Protein AF-A0A965UZ34-F1 (afdb_monomer_lite)

Foldseek 3Di:
DFDDDPNHTQWDWDDPPPDIDTGGDDDCVVDDDDDDDPCLVVLVVQFDKDWDADPVPRDIDIDGDQVSNCVRPVPQKDDDPQDADPVRHGDDIDGNPPDPVNVSSVVSVVVVVVVVVVVVVVPDD

Structure (mmCIF, N/CA/C/O backbone):
data_AF-A0A965UZ34-F1
#
_entry.id   AF-A0A965UZ34-F1
#
loop_
_atom_site.group_PDB
_atom_site.id
_atom_site.type_symbol
_atom_site.label_atom_id
_atom_site.label_alt_id
_atom_site.label_comp_id
_atom_site.label_asym_id
_atom_site.label_entity_id
_atom_site.label_seq_id
_atom_site.pdbx_PDB_ins_code
_atom_site.Cartn_x
_atom_site.Cartn_y
_atom_site.Cartn_z
_atom_site.occupancy
_atom_site.B_iso_or_equiv
_atom_site.auth_seq_id
_atom_site.auth_comp_id
_atom_site.auth_asym_id
_atom_site.auth_atom_id
_atom_site.pdbx_PDB_model_num
ATOM 1 N N . MET A 1 1 ? -1.465 16.050 -17.324 1.00 90.56 1 MET A N 1
ATOM 2 C CA . MET A 1 1 ? -1.324 14.839 -18.162 1.00 90.56 1 MET A CA 1
ATOM 3 C C . MET A 1 1 ? -2.463 13.888 -17.834 1.00 90.56 1 MET A C 1
ATOM 5 O O . MET A 1 1 ? -2.688 13.641 -16.655 1.00 90.56 1 MET A O 1
ATOM 9 N N . TYR A 1 2 ? -3.191 13.396 -18.838 1.00 92.44 2 TYR A N 1
ATOM 10 C CA . TYR A 1 2 ? -4.259 12.410 -18.645 1.00 92.44 2 TYR A CA 1
ATOM 11 C C . TYR A 1 2 ? -3.748 11.009 -18.958 1.00 92.44 2 TYR A C 1
ATOM 13 O O . TYR A 1 2 ? -3.076 10.818 -19.970 1.00 92.44 2 TYR A O 1
ATOM 21 N N . PHE A 1 3 ? -4.107 10.044 -18.117 1.00 93.75 3 PHE A N 1
ATOM 22 C CA . PHE A 1 3 ? -3.912 8.630 -18.408 1.00 93.75 3 PHE A CA 1
ATOM 23 C C . PHE A 1 3 ? -5.185 8.079 -19.021 1.00 93.75 3 PHE A C 1
ATOM 25 O O . PHE A 1 3 ? -6.261 8.190 -18.427 1.00 93.75 3 PHE A O 1
ATOM 32 N N . GLN A 1 4 ? -5.062 7.515 -20.217 1.00 92.75 4 GLN A N 1
ATOM 33 C CA . GLN A 1 4 ? -6.182 6.989 -20.979 1.00 92.75 4 GLN A CA 1
ATOM 34 C C . GLN A 1 4 ? -5.871 5.573 -21.445 1.00 92.75 4 GLN A C 1
ATOM 36 O O . GLN A 1 4 ? -4.755 5.286 -21.868 1.00 92.75 4 GLN A O 1
ATOM 41 N N . GLU A 1 5 ? -6.882 4.718 -21.408 1.00 91.31 5 GLU A N 1
ATOM 42 C CA . GLU A 1 5 ? -6.865 3.391 -22.011 1.00 91.31 5 GLU A CA 1
ATOM 43 C C . GLU A 1 5 ? -8.024 3.331 -23.003 1.00 91.31 5 GLU A C 1
ATOM 45 O O . GLU A 1 5 ? -9.168 3.582 -22.623 1.00 91.31 5 GLU A O 1
ATOM 50 N N . ASN A 1 6 ? -7.739 3.057 -24.280 1.00 87.62 6 ASN A N 1
ATOM 51 C CA . ASN A 1 6 ? -8.747 3.005 -25.348 1.00 87.62 6 ASN A CA 1
ATOM 52 C C . ASN A 1 6 ? -9.716 4.205 -25.321 1.00 87.62 6 ASN A C 1
ATOM 54 O O . ASN A 1 6 ? -10.928 4.027 -25.381 1.00 87.62 6 ASN A O 1
ATOM 58 N N . THR A 1 7 ? -9.185 5.429 -25.190 1.00 87.94 7 THR A N 1
ATOM 59 C CA . THR A 1 7 ? -9.928 6.712 -25.078 1.00 87.94 7 THR A CA 1
ATOM 60 C C . THR A 1 7 ? -10.712 6.945 -23.778 1.00 87.94 7 THR A C 1
ATOM 62 O O . THR A 1 7 ? -11.289 8.012 -23.591 1.00 87.94 7 THR A O 1
ATOM 65 N N . THR A 1 8 ? -10.693 6.000 -22.835 1.00 90.56 8 THR A N 1
ATOM 66 C CA . THR A 1 8 ? -11.308 6.170 -21.512 1.00 90.56 8 THR A CA 1
ATOM 67 C C . THR A 1 8 ? -10.282 6.692 -20.512 1.00 90.56 8 THR A C 1
ATOM 69 O O . THR A 1 8 ? -9.236 6.075 -20.307 1.00 90.56 8 THR A O 1
ATOM 72 N N . GLN A 1 9 ? -10.580 7.806 -19.840 1.00 93.25 9 GLN A N 1
ATOM 73 C CA . GLN A 1 9 ? -9.713 8.359 -18.799 1.00 93.25 9 GLN A CA 1
ATOM 74 C C . GLN A 1 9 ? -9.679 7.459 -17.548 1.00 93.25 9 GLN A C 1
ATOM 76 O O . GLN A 1 9 ? -10.708 7.161 -16.941 1.00 93.25 9 GLN A O 1
ATOM 81 N N . ARG A 1 10 ? -8.473 7.062 -17.129 1.00 93.12 10 ARG A N 1
ATOM 82 C CA . ARG A 1 10 ? -8.200 6.256 -15.922 1.00 93.12 10 ARG A CA 1
ATOM 83 C C . ARG A 1 10 ? -7.662 7.085 -14.753 1.00 93.12 10 ARG A C 1
ATOM 85 O O . ARG A 1 10 ? -7.761 6.669 -13.601 1.00 93.12 10 ARG A O 1
ATOM 92 N N . GLY A 1 11 ? -7.125 8.266 -15.046 1.00 95.06 11 GLY A N 1
ATOM 93 C CA . GLY A 1 11 ? -6.571 9.167 -14.046 1.00 95.06 11 GLY A CA 1
ATOM 94 C C . GLY A 1 11 ? -5.899 10.389 -14.660 1.00 95.06 11 GLY A C 1
ATOM 95 O O . GLY A 1 11 ? -5.937 10.605 -15.876 1.00 95.06 11 GLY A O 1
ATOM 96 N N . SER A 1 12 ? -5.267 11.199 -13.817 1.00 96.25 12 SER A N 1
ATOM 97 C CA . SER A 1 12 ? -4.507 12.371 -14.252 1.00 96.25 12 SER A CA 1
ATOM 98 C C . SER A 1 12 ? -3.394 12.746 -13.285 1.00 96.25 12 SER A C 1
ATOM 100 O O . SER A 1 12 ? -3.587 12.731 -12.070 1.00 96.25 12 SER A O 1
ATOM 102 N N . ILE A 1 13 ? -2.271 13.203 -13.838 1.00 96.50 13 ILE A N 1
ATOM 103 C CA . ILE A 1 13 ? -1.250 13.944 -13.095 1.00 96.50 13 ILE A CA 1
ATOM 104 C C . ILE A 1 13 ? -1.432 15.427 -13.381 1.00 96.50 13 ILE A C 1
ATOM 106 O O . ILE A 1 13 ? -1.377 15.858 -14.541 1.00 96.50 13 ILE A O 1
ATOM 110 N N . THR A 1 14 ? -1.646 16.201 -12.325 1.00 96.12 14 THR A N 1
ATOM 111 C CA . THR A 1 14 ? -1.725 17.662 -12.378 1.00 96.12 14 THR A CA 1
ATOM 112 C C . THR A 1 14 ? -0.602 18.265 -11.542 1.00 96.12 14 THR A C 1
ATOM 114 O O . THR A 1 14 ? -0.186 17.695 -10.537 1.00 96.12 14 THR A O 1
ATOM 117 N N . SER A 1 15 ? -0.085 19.413 -11.975 1.00 96.62 15 SER A N 1
ATOM 118 C CA . SER A 1 15 ? 0.896 20.196 -11.226 1.00 96.62 15 SER A CA 1
ATOM 119 C C . SER A 1 15 ? 0.484 21.659 -11.254 1.00 96.62 15 SER A C 1
ATOM 121 O O . SER A 1 15 ? -0.013 22.139 -12.273 1.00 96.62 15 SER A O 1
ATOM 123 N N . ASN A 1 16 ? 0.679 22.357 -10.139 1.00 94.31 16 ASN A N 1
ATOM 124 C CA . ASN A 1 16 ? 0.428 23.795 -10.014 1.00 94.31 16 ASN A CA 1
ATOM 125 C C . ASN A 1 16 ? 1.733 24.606 -9.875 1.00 94.31 16 ASN A C 1
ATOM 127 O O . ASN A 1 16 ? 1.709 25.738 -9.402 1.00 94.31 16 ASN A O 1
ATOM 131 N N . GLY A 1 17 ? 2.874 24.012 -10.242 1.00 94.12 17 GLY A N 1
ATOM 132 C CA . GLY A 1 17 ? 4.204 24.612 -10.116 1.00 94.12 17 GLY A CA 1
ATOM 133 C C . GLY A 1 17 ? 4.900 24.353 -8.776 1.00 94.12 17 GLY A C 1
ATOM 134 O O . GLY A 1 17 ? 6.125 24.332 -8.746 1.00 94.12 17 GLY A O 1
ATOM 135 N N . THR A 1 18 ? 4.161 24.094 -7.690 1.00 96.12 18 THR A N 1
ATOM 136 C CA . THR A 1 18 ? 4.737 23.797 -6.358 1.00 96.12 18 THR A CA 1
ATOM 137 C C . THR A 1 18 ? 4.368 22.417 -5.823 1.00 96.12 18 THR A C 1
ATOM 139 O O . THR A 1 18 ? 5.103 21.848 -5.020 1.00 96.12 18 THR A O 1
ATOM 142 N N . ALA A 1 19 ? 3.255 21.854 -6.282 1.00 96.88 19 ALA A N 1
ATOM 143 C CA . ALA A 1 19 ? 2.750 20.551 -5.890 1.00 96.88 19 ALA A CA 1
ATOM 144 C C . ALA A 1 19 ? 2.399 19.708 -7.120 1.00 96.88 19 ALA A C 1
ATOM 146 O O . ALA A 1 19 ? 2.136 20.225 -8.212 1.00 96.88 19 ALA A O 1
ATOM 147 N N . THR A 1 20 ? 2.380 18.391 -6.918 1.00 96.56 20 THR A N 1
ATOM 148 C CA . THR A 1 20 ? 1.929 17.402 -7.903 1.00 96.56 20 THR A CA 1
ATOM 149 C C . THR A 1 20 ? 0.829 16.554 -7.280 1.00 96.56 20 THR A C 1
ATOM 151 O O . THR A 1 20 ? 0.988 16.077 -6.159 1.00 96.56 20 THR A O 1
ATOM 154 N N . ALA A 1 21 ? -0.270 16.356 -8.005 1.00 94.69 21 ALA A N 1
ATOM 155 C CA . ALA A 1 21 ? -1.354 15.467 -7.607 1.00 94.69 21 ALA A CA 1
ATOM 156 C C . ALA A 1 21 ? -1.472 14.294 -8.585 1.00 94.69 21 ALA A C 1
ATOM 158 O O . ALA A 1 21 ? -1.516 14.487 -9.804 1.00 94.69 21 ALA A O 1
ATOM 159 N N . TYR A 1 22 ? -1.567 13.088 -8.028 1.00 93.38 22 TYR A N 1
ATOM 160 C CA . TYR A 1 22 ? -1.796 11.835 -8.743 1.00 93.38 22 TYR A CA 1
ATOM 161 C C . TYR A 1 22 ? -3.246 11.419 -8.498 1.00 93.38 22 TYR A C 1
ATOM 163 O O . TYR A 1 22 ? -3.608 11.037 -7.389 1.00 93.38 22 TYR A O 1
ATOM 171 N N . ASN A 1 23 ? -4.095 11.566 -9.511 1.00 93.50 23 ASN A N 1
ATOM 172 C CA . ASN A 1 23 ? -5.533 11.351 -9.382 1.00 93.50 23 ASN A CA 1
ATOM 173 C C . ASN A 1 23 ? -5.923 10.046 -10.075 1.00 93.50 23 ASN A C 1
ATOM 175 O O . ASN A 1 23 ? -5.682 9.900 -11.275 1.00 93.50 23 ASN A O 1
ATOM 179 N N . THR A 1 24 ? -6.579 9.152 -9.340 1.00 93.00 24 THR A N 1
ATOM 180 C CA . THR A 1 24 ? -7.090 7.867 -9.839 1.00 93.00 24 THR A CA 1
ATOM 181 C C . THR A 1 24 ? -8.617 7.900 -9.866 1.00 93.00 24 THR A C 1
ATOM 183 O O . THR A 1 24 ? -9.246 8.348 -8.906 1.00 93.00 24 THR A O 1
ATOM 186 N N . SER A 1 25 ? -9.237 7.442 -10.957 1.00 94.00 25 SER A N 1
ATOM 187 C CA . SER A 1 25 ? -10.701 7.413 -11.076 1.00 94.00 25 SER A CA 1
ATOM 188 C C . SER A 1 25 ? -11.342 6.502 -10.012 1.00 94.00 25 SER A C 1
ATOM 190 O O . SER A 1 25 ? -10.924 5.361 -9.842 1.00 94.00 25 SER A O 1
ATOM 192 N N . SER A 1 26 ? -12.377 6.981 -9.304 1.00 94.38 26 SER A N 1
ATOM 193 C CA . SER A 1 26 ? -13.056 6.222 -8.226 1.00 94.38 26 SER A CA 1
ATOM 194 C C . SER A 1 26 ? -14.565 6.518 -8.099 1.00 94.38 26 SER A C 1
ATOM 196 O O . SER A 1 26 ? -15.193 6.174 -7.097 1.00 94.38 26 SER A O 1
ATOM 198 N N . ASP A 1 27 ? -15.163 7.153 -9.110 1.00 95.94 27 ASP A N 1
ATOM 199 C CA . ASP A 1 27 ? -16.595 7.486 -9.141 1.00 95.94 27 ASP A CA 1
ATOM 200 C C . ASP A 1 27 ? -17.473 6.219 -9.094 1.00 95.94 27 ASP A C 1
ATOM 202 O O . ASP A 1 27 ? -17.117 5.195 -9.681 1.00 95.94 27 ASP A O 1
ATOM 206 N N . TYR A 1 28 ? -18.622 6.271 -8.409 1.00 96.62 28 TYR A N 1
ATOM 207 C CA . TYR A 1 28 ? -19.514 5.112 -8.270 1.00 96.62 28 TYR A CA 1
ATOM 208 C C . TYR A 1 28 ? -20.044 4.611 -9.619 1.00 96.62 28 TYR A C 1
ATOM 210 O O . TYR A 1 28 ? -20.281 3.421 -9.767 1.00 96.62 28 TYR A O 1
ATOM 218 N N . ARG A 1 29 ? -20.164 5.486 -10.627 1.00 95.62 29 ARG A N 1
ATOM 219 C CA . ARG A 1 29 ? -20.607 5.118 -11.985 1.00 95.62 29 ARG A CA 1
ATOM 220 C C . ARG A 1 29 ? -19.605 4.233 -12.724 1.00 95.62 29 ARG A C 1
ATOM 222 O O . ARG A 1 29 ? -19.941 3.666 -13.755 1.00 95.62 29 ARG A O 1
ATOM 229 N N . LEU A 1 30 ? -18.376 4.135 -12.217 1.00 94.62 30 LEU A N 1
ATOM 230 C CA . LEU A 1 30 ? -17.329 3.260 -12.741 1.00 94.62 30 LEU A CA 1
ATOM 231 C C . LEU A 1 30 ? -17.264 1.914 -12.002 1.00 94.62 30 LEU A C 1
ATOM 233 O O . LEU A 1 30 ? -16.379 1.113 -12.296 1.00 94.62 30 LEU A O 1
ATOM 237 N N . LYS A 1 31 ? -18.142 1.679 -11.018 1.00 95.12 31 LYS A N 1
ATOM 238 C CA . LYS A 1 31 ? -18.126 0.498 -10.151 1.00 95.12 31 LYS A CA 1
ATOM 239 C C . LYS A 1 31 ? -19.446 -0.245 -10.282 1.00 95.12 31 LYS A C 1
ATOM 241 O O . LYS A 1 31 ? -20.508 0.355 -10.149 1.00 95.12 31 LYS A O 1
ATOM 246 N N . ASP A 1 32 ? -19.364 -1.551 -10.490 1.00 97.00 32 ASP A N 1
ATOM 247 C CA . ASP A 1 32 ? -20.522 -2.432 -10.404 1.00 97.00 32 ASP A CA 1
ATOM 248 C C . ASP A 1 32 ? -20.545 -3.124 -9.033 1.00 97.00 32 ASP A C 1
ATOM 250 O O . ASP A 1 32 ? -19.494 -3.491 -8.507 1.00 97.00 32 ASP A O 1
ATOM 254 N N . ASN A 1 33 ? -21.740 -3.256 -8.451 1.00 96.06 33 ASN A N 1
ATOM 255 C CA . ASN A 1 33 ? -22.008 -3.966 -7.196 1.00 96.06 33 ASN A CA 1
ATOM 256 C C . ASN A 1 33 ? -21.020 -3.682 -6.026 1.00 96.06 33 ASN A C 1
ATOM 258 O O . ASN A 1 33 ? -20.363 -4.606 -5.537 1.00 96.06 33 ASN A O 1
ATOM 262 N N . PRO A 1 34 ? -20.880 -2.430 -5.540 1.00 96.06 34 PRO A N 1
ATOM 263 C CA . PRO A 1 34 ? -20.013 -2.140 -4.398 1.00 96.06 34 PRO A CA 1
ATOM 264 C C . PRO A 1 34 ? -20.550 -2.789 -3.112 1.00 96.06 34 PRO A C 1
ATOM 266 O O . PRO A 1 34 ? -21.704 -2.587 -2.741 1.00 96.06 34 PRO A O 1
ATOM 269 N N . GLN A 1 35 ? -19.691 -3.531 -2.410 1.00 96.94 35 GLN A N 1
ATOM 270 C CA . GLN A 1 35 ? -20.007 -4.214 -1.151 1.00 96.94 35 GLN A CA 1
ATOM 271 C C . GLN A 1 35 ? -19.090 -3.729 -0.017 1.00 96.94 35 GLN A C 1
ATOM 273 O O . GLN A 1 35 ? -17.999 -3.218 -0.294 1.00 96.94 35 GLN A O 1
ATOM 278 N N . PRO A 1 36 ? -19.496 -3.881 1.259 1.00 95.81 36 PRO A N 1
ATOM 279 C CA . PRO A 1 36 ? -18.607 -3.636 2.389 1.00 95.81 36 PRO A CA 1
ATOM 280 C C . PRO A 1 36 ? -17.323 -4.470 2.290 1.00 95.81 36 PRO A C 1
ATOM 282 O O . PRO A 1 36 ? -17.365 -5.647 1.935 1.00 95.81 36 PRO A O 1
ATOM 285 N N . LEU A 1 37 ? -16.182 -3.866 2.627 1.00 96.69 37 LEU A N 1
ATOM 286 C CA . LEU A 1 37 ? -14.906 -4.576 2.693 1.00 96.69 37 LEU A CA 1
ATOM 287 C C . LEU A 1 37 ? -14.896 -5.504 3.915 1.00 96.69 37 LEU A C 1
ATOM 289 O O . LEU A 1 37 ? -15.123 -5.061 5.039 1.00 96.69 37 LEU A O 1
ATOM 293 N N . THR A 1 38 ? -14.603 -6.782 3.694 1.00 95.38 38 THR A N 1
ATOM 294 C CA . THR A 1 38 ? -14.494 -7.808 4.739 1.00 95.38 38 THR A CA 1
ATOM 295 C C . THR A 1 38 ? -13.100 -8.424 4.740 1.00 95.38 38 THR A C 1
ATOM 297 O O . THR A 1 38 ? -12.458 -8.480 3.696 1.00 95.38 38 THR A O 1
ATOM 300 N N . GLY A 1 39 ? -12.650 -8.948 5.884 1.00 96.44 39 GLY A N 1
ATOM 301 C CA . GLY A 1 39 ? -11.350 -9.626 5.990 1.00 96.44 39 GLY A CA 1
ATOM 302 C C . GLY A 1 39 ? -10.151 -8.695 6.200 1.00 96.44 39 GLY A C 1
ATOM 303 O O . GLY A 1 39 ? -9.016 -9.151 6.094 1.00 96.44 39 GLY A O 1
ATOM 304 N N . SER A 1 40 ? -10.386 -7.420 6.540 1.00 97.38 40 SER A N 1
ATOM 305 C CA . SER A 1 40 ? -9.328 -6.436 6.805 1.00 97.38 40 SER A CA 1
ATOM 306 C C . SER A 1 40 ? -8.350 -6.885 7.887 1.00 97.38 40 SER A C 1
ATOM 308 O O . SER A 1 40 ? -7.150 -6.732 7.705 1.00 97.38 40 SER A O 1
ATOM 310 N N . GLY A 1 41 ? -8.838 -7.497 8.970 1.00 97.62 41 GLY A N 1
ATOM 311 C CA . GLY A 1 41 ? -7.980 -7.988 10.050 1.00 97.62 41 GLY A CA 1
ATOM 312 C C . GLY A 1 41 ? -7.001 -9.047 9.557 1.00 97.62 41 GLY A C 1
ATOM 313 O O . GLY A 1 41 ? -5.797 -8.873 9.676 1.00 97.62 41 GLY A O 1
ATOM 314 N N . SER A 1 42 ? -7.503 -10.084 8.878 1.00 97.88 42 SER A N 1
ATOM 315 C CA . SER A 1 42 ? -6.654 -11.134 8.298 1.00 97.88 42 SER A CA 1
ATOM 316 C C . SER A 1 42 ? -5.673 -10.597 7.255 1.00 97.88 42 SER A C 1
ATOM 318 O O . SER A 1 42 ? -4.548 -11.081 7.177 1.00 97.88 42 SER A O 1
ATOM 320 N N . PHE A 1 43 ? -6.078 -9.595 6.468 1.00 97.62 43 PHE A N 1
ATOM 321 C CA . PHE A 1 43 ? -5.181 -8.910 5.540 1.00 97.62 43 PHE A CA 1
ATOM 322 C C . PHE A 1 43 ? -4.040 -8.209 6.287 1.00 97.62 43 PHE A C 1
ATOM 324 O O . PHE A 1 43 ? -2.878 -8.426 5.957 1.00 97.62 43 PHE A O 1
ATOM 331 N N . ILE A 1 44 ? -4.360 -7.402 7.304 1.00 97.19 44 ILE A N 1
ATOM 332 C CA . ILE A 1 44 ? -3.370 -6.665 8.102 1.00 97.19 44 ILE A CA 1
ATOM 333 C C . ILE A 1 44 ? -2.435 -7.626 8.846 1.00 97.19 44 ILE A C 1
ATOM 335 O O . ILE A 1 44 ? -1.223 -7.423 8.818 1.00 97.19 44 ILE A O 1
ATOM 339 N N . ASP A 1 45 ? -2.971 -8.694 9.438 1.00 97.81 45 ASP A N 1
ATOM 340 C CA . ASP A 1 45 ? -2.204 -9.699 10.183 1.00 97.81 45 ASP A CA 1
ATOM 341 C C . ASP A 1 45 ? -1.226 -10.485 9.295 1.00 97.81 45 ASP A C 1
ATOM 343 O O . ASP A 1 45 ? -0.183 -10.945 9.764 1.00 97.81 45 ASP A O 1
ATOM 347 N N . ALA A 1 46 ? -1.543 -10.649 8.007 1.00 97.88 46 ALA A N 1
ATOM 348 C CA . ALA A 1 46 ? -0.681 -11.342 7.053 1.00 97.88 46 ALA A CA 1
ATOM 349 C C . ALA A 1 46 ? 0.516 -10.490 6.590 1.00 97.88 46 ALA A C 1
ATOM 351 O O . ALA A 1 46 ? 1.514 -11.035 6.106 1.00 97.88 46 ALA A O 1
ATOM 352 N N . LEU A 1 47 ? 0.442 -9.162 6.728 1.00 97.25 47 LEU A N 1
ATOM 353 C CA . LEU A 1 47 ? 1.529 -8.264 6.352 1.00 97.25 47 LEU A CA 1
ATOM 354 C C . LEU A 1 47 ? 2.704 -8.381 7.330 1.00 97.25 47 LEU A C 1
ATOM 356 O O . LEU A 1 47 ? 2.539 -8.509 8.540 1.00 97.25 47 LEU A O 1
ATOM 360 N N . LYS A 1 48 ? 3.928 -8.271 6.804 1.00 97.69 48 LYS A N 1
ATOM 361 C CA . LYS A 1 48 ? 5.168 -8.409 7.582 1.00 97.69 48 LYS A CA 1
ATOM 362 C C . LYS A 1 48 ? 6.000 -7.124 7.505 1.00 97.69 48 LYS A C 1
ATOM 364 O O . LYS A 1 48 ? 6.909 -7.055 6.680 1.00 97.69 48 LYS A O 1
ATOM 369 N N . PRO A 1 49 ? 5.726 -6.096 8.330 1.00 97.44 49 PRO A N 1
ATOM 370 C CA . PRO A 1 49 ? 6.559 -4.898 8.379 1.00 97.44 49 PRO A CA 1
ATOM 371 C C . PRO A 1 49 ? 8.008 -5.245 8.745 1.00 97.44 49 PRO A C 1
ATOM 373 O O . PRO A 1 49 ? 8.254 -6.055 9.642 1.00 97.44 49 PRO A O 1
ATOM 376 N N . LYS A 1 50 ? 8.973 -4.626 8.065 1.00 98.25 50 LYS A N 1
ATOM 377 C CA . LYS A 1 50 ? 10.413 -4.829 8.263 1.00 98.25 50 LYS A CA 1
ATOM 378 C C . LYS A 1 50 ? 11.143 -3.498 8.370 1.00 98.25 50 LYS A C 1
ATOM 380 O O . LYS A 1 50 ? 10.710 -2.482 7.828 1.00 98.25 50 LYS A O 1
ATOM 385 N N . THR A 1 51 ? 12.303 -3.545 9.009 1.00 98.38 51 THR A N 1
ATOM 386 C CA . THR A 1 51 ? 13.362 -2.544 8.875 1.00 98.38 51 THR A CA 1
ATOM 387 C C . THR A 1 51 ? 14.557 -3.175 8.166 1.00 98.38 51 THR A C 1
ATOM 389 O O . THR A 1 51 ? 14.728 -4.396 8.190 1.00 98.38 51 THR A O 1
ATOM 392 N N . TRP A 1 52 ? 15.369 -2.362 7.500 1.00 98.12 52 TRP A N 1
ATOM 393 C CA . TRP A 1 52 ? 16.574 -2.822 6.806 1.00 98.12 52 TRP A CA 1
ATOM 394 C C . TRP A 1 52 ? 17.626 -1.718 6.728 1.00 98.12 52 TRP A C 1
ATOM 396 O O . TRP A 1 52 ? 17.357 -0.562 7.052 1.00 98.12 52 TRP A O 1
ATOM 406 N N . GLU A 1 53 ? 18.813 -2.082 6.254 1.00 98.50 53 GLU A N 1
ATOM 407 C CA . GLU A 1 53 ? 19.839 -1.147 5.798 1.00 98.50 53 GLU A CA 1
ATOM 408 C C . GLU A 1 53 ? 20.054 -1.346 4.297 1.00 98.50 53 GLU A C 1
ATOM 410 O O . GLU A 1 53 ? 20.117 -2.477 3.802 1.00 98.50 53 GLU A O 1
ATOM 415 N N . TRP A 1 54 ? 20.113 -0.250 3.546 1.00 97.81 54 TRP A N 1
ATOM 416 C CA . TRP A 1 54 ? 20.342 -0.302 2.107 1.00 97.81 54 TRP A CA 1
ATOM 417 C C . TRP A 1 54 ? 21.762 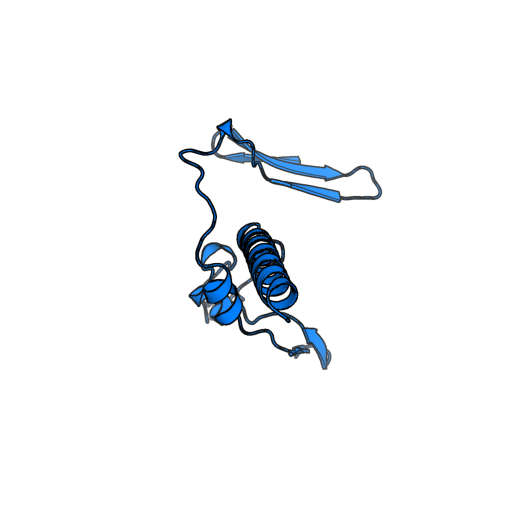-0.772 1.813 1.00 97.81 54 TRP A C 1
ATOM 419 O O . TRP A 1 54 ? 22.727 -0.219 2.331 1.00 97.81 54 TRP A O 1
ATOM 429 N N . ARG A 1 55 ? 21.901 -1.756 0.918 1.00 96.75 55 ARG A N 1
ATOM 430 C CA . ARG A 1 55 ? 23.215 -2.296 0.526 1.00 96.75 55 ARG A CA 1
ATOM 431 C C . ARG A 1 55 ? 24.148 -1.245 -0.082 1.00 96.75 55 ARG A C 1
ATOM 433 O O . ARG A 1 55 ? 25.355 -1.396 0.028 1.00 96.75 55 ARG A O 1
ATOM 440 N N . ASP A 1 56 ? 23.585 -0.221 -0.720 1.00 97.38 56 ASP A N 1
ATOM 441 C CA . ASP A 1 56 ? 24.341 0.821 -1.421 1.00 97.38 56 ASP A CA 1
ATOM 442 C C . ASP A 1 56 ? 25.071 1.779 -0.464 1.00 97.38 56 ASP A C 1
ATOM 444 O O . ASP A 1 56 ? 26.223 2.133 -0.690 1.00 97.38 56 ASP A O 1
ATOM 448 N N . ASN A 1 57 ? 24.425 2.183 0.635 1.00 97.75 57 ASN A N 1
ATOM 449 C CA . ASN A 1 57 ? 24.938 3.256 1.495 1.00 97.75 57 ASN A CA 1
ATOM 450 C C . ASN A 1 57 ? 24.722 3.041 3.005 1.00 97.75 57 ASN A C 1
ATOM 452 O O . ASN A 1 57 ? 24.999 3.942 3.794 1.00 97.75 57 ASN A O 1
ATOM 456 N N . GLY A 1 58 ? 24.194 1.888 3.423 1.00 98.31 58 GLY A N 1
ATOM 457 C CA . GLY A 1 58 ? 23.909 1.564 4.825 1.00 98.31 58 GLY A CA 1
ATOM 458 C C . GLY A 1 58 ? 22.779 2.380 5.463 1.00 98.31 58 GLY A C 1
ATOM 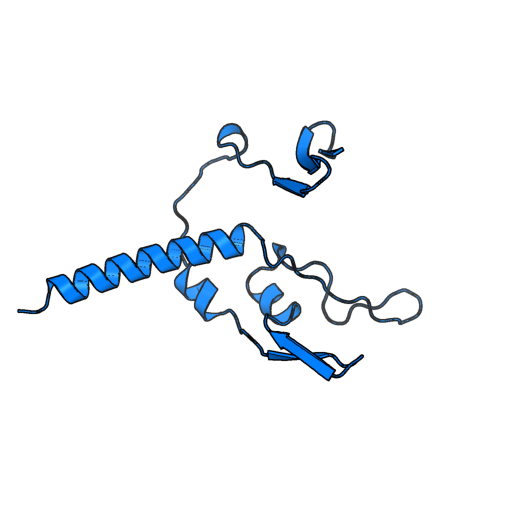459 O O . GLY A 1 58 ? 22.532 2.251 6.660 1.00 98.31 58 GLY A O 1
ATOM 460 N N . SER A 1 59 ? 22.079 3.236 4.709 1.00 98.56 59 SER A N 1
ATOM 461 C CA . SER A 1 59 ? 20.978 4.028 5.265 1.00 98.56 59 SER A CA 1
ATOM 462 C C . SER A 1 59 ? 19.817 3.132 5.697 1.00 98.56 59 SER A C 1
ATOM 464 O O . SER A 1 59 ? 19.537 2.102 5.081 1.00 98.56 59 SER A O 1
ATOM 466 N N . LYS A 1 60 ? 19.136 3.521 6.778 1.00 98.56 60 LYS A N 1
ATOM 467 C CA . LYS A 1 60 ? 18.043 2.737 7.360 1.00 98.56 60 LYS A CA 1
ATOM 468 C C . LYS A 1 60 ? 16.750 2.930 6.572 1.00 98.56 60 LYS A C 1
ATOM 470 O O . LYS A 1 60 ? 16.383 4.056 6.245 1.00 98.56 60 LYS A O 1
ATOM 475 N N . GLY A 1 61 ? 16.046 1.833 6.321 1.00 97.50 61 GLY A N 1
ATOM 476 C CA . GLY A 1 61 ? 14.718 1.800 5.718 1.00 97.50 61 GLY A CA 1
ATOM 477 C C . GLY A 1 61 ? 13.692 1.098 6.607 1.00 97.50 61 GLY A C 1
ATOM 478 O O . GLY A 1 61 ? 14.040 0.345 7.520 1.00 97.50 61 GLY A O 1
ATOM 479 N N . VAL A 1 62 ? 12.417 1.365 6.332 1.00 97.56 62 VAL A N 1
ATOM 480 C CA . VAL A 1 62 ? 11.252 0.735 6.965 1.00 97.56 62 VAL A CA 1
ATOM 481 C C . VAL A 1 62 ? 10.143 0.577 5.929 1.00 97.56 62 VAL A C 1
ATOM 483 O O . VAL A 1 62 ? 9.975 1.436 5.064 1.00 97.56 62 VAL A O 1
ATOM 486 N N . GLY A 1 63 ? 9.400 -0.525 5.993 1.00 96.69 63 GLY A N 1
ATOM 487 C CA . GLY A 1 63 ? 8.377 -0.864 5.005 1.00 96.69 63 GLY A CA 1
ATOM 488 C C . GLY A 1 63 ? 8.192 -2.371 4.880 1.00 96.69 63 GLY A C 1
ATOM 489 O O . GLY A 1 63 ? 8.131 -3.062 5.894 1.00 96.69 63 GLY A O 1
ATOM 490 N N . PHE A 1 64 ? 8.117 -2.879 3.650 1.00 97.25 64 PHE A N 1
ATOM 491 C CA . PHE A 1 64 ? 7.832 -4.288 3.370 1.00 97.25 64 PHE A CA 1
ATOM 492 C C . PHE A 1 64 ? 8.744 -4.850 2.276 1.00 97.25 64 PHE A C 1
ATOM 494 O O . PHE A 1 64 ? 9.293 -4.103 1.464 1.00 97.25 64 PHE A O 1
ATOM 501 N N . ILE A 1 65 ? 8.867 -6.177 2.227 1.00 97.75 65 ILE A N 1
ATOM 502 C CA . ILE A 1 65 ? 9.540 -6.883 1.135 1.00 97.75 65 ILE A CA 1
ATOM 503 C C . ILE A 1 65 ? 8.505 -7.252 0.068 1.00 97.75 65 ILE A C 1
ATOM 505 O O . ILE A 1 65 ? 7.499 -7.888 0.372 1.00 97.75 65 ILE A O 1
ATOM 509 N N . ALA A 1 66 ? 8.757 -6.863 -1.186 1.00 97.69 66 ALA A N 1
ATOM 510 C CA . ALA A 1 66 ? 7.766 -6.924 -2.263 1.00 97.69 66 ALA A CA 1
ATOM 511 C C . ALA A 1 66 ? 7.141 -8.318 -2.454 1.00 97.69 66 ALA A C 1
ATOM 513 O O . ALA A 1 66 ? 5.922 -8.427 -2.447 1.00 97.69 66 ALA A O 1
ATOM 514 N N . HIS A 1 67 ? 7.931 -9.393 -2.547 1.00 97.81 67 HIS A N 1
ATOM 515 C CA . HIS A 1 67 ? 7.364 -10.737 -2.727 1.00 97.81 67 HIS A CA 1
ATOM 516 C C . HIS A 1 67 ? 6.533 -11.223 -1.529 1.00 97.81 67 HIS A C 1
ATOM 518 O O . HIS A 1 67 ? 5.563 -11.940 -1.734 1.00 97.81 67 HIS A O 1
ATOM 524 N N . GLU A 1 68 ? 6.859 -10.818 -0.293 1.00 97.94 68 GLU A N 1
ATOM 525 C CA . GLU A 1 68 ? 6.038 -11.164 0.879 1.00 97.94 68 GLU A CA 1
ATOM 526 C C . GLU A 1 68 ? 4.673 -10.467 0.808 1.00 97.94 68 GLU A C 1
ATOM 528 O O . GLU A 1 68 ? 3.654 -11.049 1.164 1.00 97.94 68 GLU A O 1
ATOM 533 N N . VAL A 1 69 ? 4.637 -9.224 0.314 1.00 97.38 69 VAL A N 1
ATOM 534 C CA . VAL A 1 69 ? 3.375 -8.509 0.082 1.00 97.38 69 VAL A CA 1
ATOM 535 C C . VAL A 1 69 ? 2.627 -9.092 -1.106 1.00 97.38 69 VAL A C 1
ATOM 537 O O . VAL A 1 69 ? 1.406 -9.155 -1.061 1.00 97.38 69 VAL A O 1
ATOM 540 N N . GLN A 1 70 ? 3.321 -9.554 -2.144 1.00 97.31 70 GLN A N 1
ATOM 541 C CA . GLN A 1 70 ? 2.699 -10.127 -3.338 1.00 97.31 70 GLN A CA 1
ATOM 542 C C . GLN A 1 70 ? 1.845 -11.363 -3.020 1.00 97.31 70 GLN A C 1
ATOM 544 O O . GLN A 1 70 ? 0.827 -11.570 -3.673 1.00 97.31 70 GLN A O 1
ATOM 549 N N . GLU A 1 71 ? 2.206 -12.140 -1.992 1.00 97.00 71 GLU A N 1
ATOM 550 C CA . GLU A 1 71 ? 1.404 -13.267 -1.489 1.00 97.00 71 GLU A CA 1
ATOM 551 C C . GLU A 1 71 ? 0.046 -12.825 -0.905 1.00 97.00 71 GLU A C 1
ATOM 553 O O . GLU A 1 71 ? -0.915 -13.591 -0.936 1.00 97.00 71 GLU A O 1
ATOM 558 N N . VAL A 1 72 ? -0.049 -11.591 -0.398 1.00 96.19 72 VAL A N 1
ATOM 559 C CA . VAL A 1 72 ? -1.243 -11.034 0.271 1.00 96.19 72 VAL A CA 1
ATOM 560 C C . VAL A 1 72 ? -2.020 -10.074 -0.640 1.00 96.19 72 VAL A C 1
ATOM 562 O O . VAL A 1 72 ? -3.248 -10.060 -0.649 1.00 96.19 72 VAL A O 1
ATOM 565 N N . SER A 1 73 ? -1.304 -9.266 -1.421 1.00 95.62 73 SER A N 1
ATOM 566 C CA . SER A 1 73 ? -1.801 -8.196 -2.287 1.00 95.62 73 SER A CA 1
ATOM 567 C C . SER A 1 73 ? -1.067 -8.231 -3.639 1.00 95.62 73 SER A C 1
ATOM 569 O O . SER A 1 73 ? -0.188 -7.402 -3.909 1.00 95.62 73 SER A O 1
ATOM 571 N N . PRO A 1 74 ? -1.422 -9.172 -4.538 1.00 94.56 74 PRO A N 1
ATOM 572 C CA . PRO A 1 74 ? -0.712 -9.352 -5.805 1.00 94.56 74 PRO A CA 1
ATOM 573 C C . PRO A 1 74 ? -0.719 -8.106 -6.697 1.00 94.56 74 PRO A C 1
ATOM 575 O O . PRO A 1 74 ? 0.213 -7.883 -7.458 1.00 94.56 74 PRO A O 1
ATOM 578 N N . ARG A 1 75 ? -1.772 -7.282 -6.603 1.00 91.25 75 ARG A N 1
ATOM 579 C CA . ARG A 1 75 ? -1.971 -6.092 -7.448 1.00 91.25 75 ARG A CA 1
ATOM 580 C C . ARG A 1 75 ? -1.164 -4.874 -7.003 1.00 91.25 75 ARG A C 1
ATOM 582 O O . ARG A 1 75 ? -0.999 -3.953 -7.793 1.00 91.25 75 ARG A O 1
ATOM 589 N N . THR A 1 76 ? -0.690 -4.856 -5.758 1.00 93.62 76 THR A N 1
ATOM 590 C CA . THR A 1 76 ? 0.116 -3.749 -5.213 1.00 93.62 76 THR A CA 1
ATOM 591 C C . THR A 1 76 ? 1.602 -3.903 -5.561 1.00 93.62 76 THR A C 1
ATOM 593 O O . THR A 1 76 ? 2.383 -2.962 -5.407 1.00 93.62 76 THR A O 1
ATOM 596 N N . VAL A 1 77 ? 2.004 -5.079 -6.053 1.00 96.38 77 VAL A N 1
ATOM 597 C CA . VAL A 1 77 ? 3.382 -5.406 -6.426 1.00 96.38 77 VAL A CA 1
ATOM 598 C C . VAL A 1 77 ? 3.483 -5.555 -7.939 1.00 96.38 77 VAL A C 1
ATOM 600 O O . VAL A 1 77 ? 2.660 -6.210 -8.571 1.00 96.38 77 VAL A O 1
ATOM 603 N N . VAL A 1 78 ? 4.513 -4.950 -8.523 1.00 95.94 78 VAL A N 1
ATOM 604 C CA . VAL A 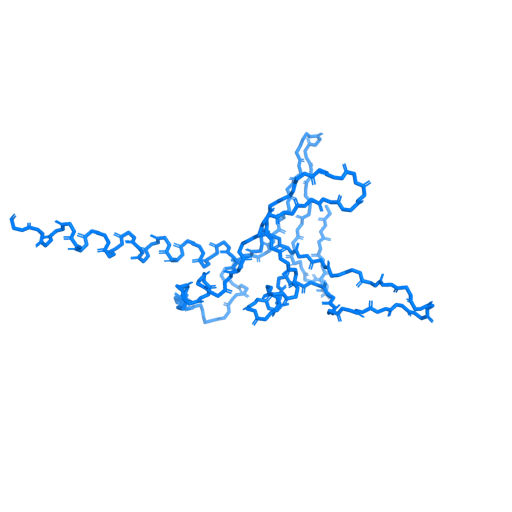1 78 ? 4.828 -5.049 -9.949 1.00 95.94 78 VAL A CA 1
ATOM 605 C C . VAL A 1 78 ? 6.109 -5.855 -10.124 1.00 95.94 78 VAL A C 1
ATOM 607 O O . VAL A 1 78 ? 7.123 -5.573 -9.481 1.00 95.94 78 VAL A O 1
ATOM 610 N N . GLY A 1 79 ? 6.059 -6.822 -11.040 1.00 96.12 79 GLY A N 1
ATOM 611 C CA . GLY A 1 79 ? 7.164 -7.722 -11.359 1.00 96.12 79 GLY A CA 1
ATOM 612 C C . GLY A 1 79 ? 7.147 -9.017 -10.546 1.00 96.12 79 GLY A C 1
ATOM 613 O O . GLY A 1 79 ? 6.450 -9.142 -9.536 1.00 96.12 79 GLY A O 1
ATOM 614 N N . ASP A 1 80 ? 7.956 -9.973 -10.989 1.00 96.88 80 ASP A N 1
ATOM 615 C CA . ASP A 1 80 ? 8.052 -11.303 -10.390 1.00 96.88 80 ASP A CA 1
ATOM 616 C C . ASP A 1 80 ? 9.282 -11.424 -9.489 1.00 96.88 80 ASP A C 1
ATOM 618 O O . ASP A 1 80 ? 10.315 -10.782 -9.709 1.00 96.88 80 ASP A O 1
ATOM 622 N N . LYS A 1 81 ? 9.170 -12.261 -8.456 1.00 97.56 81 LYS A N 1
ATOM 623 C CA . LYS A 1 81 ? 10.287 -12.565 -7.565 1.00 97.56 81 LYS A CA 1
ATOM 624 C C . LYS A 1 81 ? 11.410 -13.237 -8.361 1.00 97.56 81 LYS A C 1
ATOM 626 O O . LYS A 1 81 ? 11.157 -14.164 -9.123 1.00 97.56 81 LYS A O 1
ATOM 631 N N . ASP A 1 82 ? 12.642 -12.779 -8.147 1.00 97.56 82 ASP A N 1
ATOM 632 C CA . ASP A 1 82 ? 13.859 -13.315 -8.774 1.00 97.56 82 ASP A CA 1
ATOM 633 C C . ASP A 1 82 ? 13.872 -13.224 -10.317 1.00 97.56 82 ASP A C 1
ATOM 635 O O . ASP A 1 82 ? 14.628 -13.934 -10.982 1.00 97.56 82 ASP A O 1
ATOM 639 N N . ALA A 1 83 ? 13.060 -12.330 -10.899 1.00 97.75 83 ALA A N 1
ATOM 640 C CA . ALA A 1 83 ? 13.048 -12.087 -12.336 1.00 97.75 83 ALA A CA 1
ATOM 641 C C . ALA A 1 83 ? 14.421 -11.617 -12.842 1.00 97.75 83 ALA A C 1
ATOM 643 O O . ALA A 1 83 ? 15.126 -10.853 -12.178 1.00 97.75 83 ALA A O 1
ATOM 644 N N . VAL A 1 84 ? 14.779 -12.039 -14.056 1.00 98.25 84 VAL A N 1
ATOM 645 C CA . VAL A 1 84 ? 16.001 -11.621 -14.754 1.00 98.25 84 VAL A CA 1
ATOM 646 C C . VAL A 1 84 ? 15.692 -11.229 -16.195 1.00 98.25 84 VAL A C 1
ATOM 648 O O . VAL A 1 84 ? 14.747 -11.739 -16.798 1.00 98.25 84 VAL A O 1
ATOM 651 N N . ASP A 1 85 ? 16.481 -10.316 -16.754 1.00 96.94 85 ASP A N 1
ATOM 652 C CA . ASP A 1 85 ? 16.410 -9.959 -18.168 1.00 96.94 85 ASP A CA 1
ATOM 653 C C . ASP A 1 85 ? 17.116 -10.994 -19.066 1.00 96.94 85 ASP A C 1
ATOM 655 O O . ASP A 1 85 ? 17.680 -11.991 -18.608 1.00 96.94 85 ASP A O 1
ATOM 659 N N . LYS A 1 86 ? 17.102 -10.742 -20.379 1.00 96.81 86 LYS A N 1
ATOM 660 C CA . LYS A 1 86 ? 17.739 -11.599 -21.394 1.00 96.81 86 LYS A CA 1
ATOM 661 C C . LYS A 1 86 ? 19.250 -11.800 -21.197 1.00 96.81 86 LYS A C 1
ATOM 663 O O . LYS A 1 86 ? 19.805 -12.740 -21.755 1.00 96.81 86 LYS A O 1
ATOM 668 N N . ASP A 1 87 ? 19.904 -10.915 -20.448 1.00 97.00 87 ASP A N 1
ATOM 669 C CA . ASP A 1 87 ? 21.340 -10.940 -20.177 1.00 97.00 87 ASP A CA 1
ATOM 670 C C . ASP A 1 87 ? 21.632 -11.501 -18.765 1.00 97.00 87 ASP A C 1
ATOM 672 O O . ASP A 1 87 ? 22.771 -11.456 -18.297 1.00 97.00 87 ASP A O 1
ATOM 676 N N . GLY A 1 88 ? 20.613 -12.038 -18.077 1.00 96.94 88 GLY A N 1
ATOM 677 C CA . GLY A 1 88 ? 20.713 -12.614 -16.736 1.00 96.94 88 GLY A CA 1
ATOM 678 C C . GLY A 1 88 ? 20.786 -11.576 -15.615 1.00 96.94 88 GLY A C 1
ATOM 679 O O . GLY A 1 88 ? 21.114 -11.928 -14.480 1.00 96.94 88 GLY A O 1
ATOM 680 N N . LYS A 1 89 ? 20.510 -10.297 -15.898 1.00 97.50 89 LYS A N 1
ATOM 681 C CA . LYS A 1 89 ? 20.540 -9.249 -14.874 1.00 97.50 89 LYS A CA 1
ATOM 682 C C . LYS A 1 89 ? 19.227 -9.229 -14.094 1.00 97.50 89 LYS A C 1
ATOM 684 O O . LYS A 1 89 ? 18.168 -9.283 -14.716 1.00 97.50 89 LYS A O 1
ATOM 689 N N . PRO A 1 90 ? 19.271 -9.092 -12.759 1.00 97.50 90 PRO A N 1
ATOM 690 C CA . PRO A 1 90 ? 18.067 -9.013 -11.941 1.00 97.50 90 PRO A CA 1
ATOM 691 C C . PRO A 1 90 ? 17.132 -7.864 -12.339 1.00 97.50 90 PRO A C 1
ATOM 693 O O . PRO A 1 90 ? 17.560 -6.714 -12.459 1.00 97.50 90 PRO A O 1
ATOM 696 N N . ILE A 1 91 ? 15.843 -8.170 -12.456 1.00 97.94 91 ILE A N 1
ATOM 697 C CA . ILE A 1 91 ? 14.747 -7.210 -12.577 1.00 97.94 91 ILE A CA 1
ATOM 698 C C . ILE A 1 91 ? 14.106 -7.097 -11.193 1.00 97.94 91 ILE A C 1
ATOM 700 O O . ILE A 1 91 ? 13.511 -8.044 -10.687 1.00 97.94 91 ILE A O 1
ATOM 704 N N . MET A 1 92 ? 14.264 -5.937 -10.555 1.00 97.56 92 MET A N 1
ATOM 705 C CA . MET A 1 92 ? 13.739 -5.705 -9.207 1.00 97.56 92 MET A CA 1
ATOM 706 C C . MET A 1 92 ? 12.214 -5.586 -9.224 1.00 97.56 92 MET A C 1
ATOM 708 O O . MET A 1 92 ? 11.653 -4.866 -10.050 1.00 97.56 92 MET A O 1
ATOM 712 N N . GLN A 1 93 ? 11.555 -6.220 -8.254 1.00 97.88 93 GLN A N 1
ATOM 713 C CA . GLN A 1 93 ? 10.146 -5.955 -7.974 1.00 97.88 93 GLN A CA 1
ATOM 714 C C . GLN A 1 93 ? 9.963 -4.547 -7.397 1.00 97.88 93 GLN A C 1
ATOM 716 O O . GLN A 1 93 ? 10.814 -4.047 -6.656 1.00 97.88 93 GLN A O 1
ATOM 721 N N . ALA A 1 94 ? 8.820 -3.935 -7.691 1.00 96.56 94 ALA A N 1
ATOM 722 C CA . ALA A 1 94 ? 8.411 -2.647 -7.144 1.00 96.56 94 ALA A CA 1
ATOM 723 C C . ALA A 1 94 ? 7.062 -2.771 -6.430 1.00 96.56 94 ALA A C 1
ATOM 725 O O . ALA A 1 94 ? 6.292 -3.690 -6.698 1.00 96.56 94 ALA A O 1
ATOM 726 N N . MET A 1 95 ? 6.766 -1.839 -5.526 1.00 94.94 95 MET A N 1
ATOM 727 C CA . MET A 1 95 ? 5.519 -1.846 -4.767 1.00 94.94 95 MET A CA 1
ATOM 728 C C . MET A 1 95 ? 4.908 -0.449 -4.673 1.00 94.94 95 MET A C 1
ATOM 730 O O . MET A 1 95 ? 5.608 0.532 -4.415 1.00 94.94 95 MET A O 1
ATOM 734 N N . GLU A 1 96 ? 3.589 -0.372 -4.826 1.00 93.31 96 GLU A N 1
ATOM 735 C CA . GLU A 1 96 ? 2.805 0.844 -4.626 1.00 93.31 96 GLU A CA 1
ATOM 736 C C . GLU A 1 96 ? 2.353 0.965 -3.159 1.00 93.31 96 GLU A C 1
ATOM 738 O O . GLU A 1 96 ? 1.251 0.579 -2.786 1.00 93.31 96 GLU A O 1
ATOM 743 N N . TYR A 1 97 ? 3.192 1.546 -2.299 1.00 89.12 97 TYR A N 1
ATOM 744 C CA . TYR A 1 97 ? 2.876 1.718 -0.868 1.00 89.12 97 TYR A CA 1
ATOM 745 C C . TYR A 1 97 ? 1.576 2.500 -0.590 1.00 89.12 97 TYR A C 1
ATOM 747 O O . TYR A 1 97 ? 0.977 2.344 0.470 1.00 89.12 97 TYR A O 1
ATOM 755 N N . GLY A 1 98 ? 1.156 3.359 -1.524 1.00 90.69 98 GLY A N 1
ATOM 756 C CA . GLY A 1 98 ? -0.056 4.176 -1.425 1.00 90.69 98 GLY A CA 1
ATOM 757 C C . GLY A 1 98 ? -1.303 3.548 -2.052 1.00 90.69 98 GLY A C 1
ATOM 758 O O . GLY A 1 98 ? -2.252 4.282 -2.327 1.00 90.69 98 GLY A O 1
ATOM 759 N N . SER A 1 99 ? -1.307 2.239 -2.329 1.00 92.56 99 SER A N 1
ATOM 760 C CA . SER A 1 99 ? -2.413 1.604 -3.0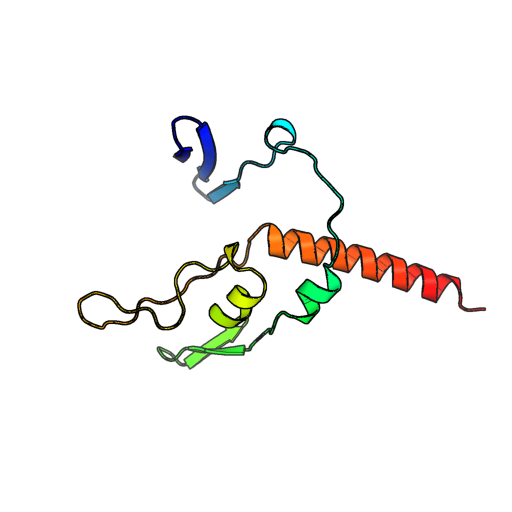46 1.00 92.56 99 SER A CA 1
ATOM 761 C C . SER A 1 99 ? -3.741 1.713 -2.283 1.00 92.56 99 SER A C 1
ATOM 763 O O . SER A 1 99 ? -3.807 1.689 -1.048 1.00 92.56 99 SER A O 1
ATOM 765 N N . ALA A 1 100 ? -4.842 1.805 -3.036 1.00 93.75 100 ALA A N 1
ATOM 766 C CA . ALA A 1 100 ? -6.183 1.896 -2.459 1.00 93.75 100 ALA A CA 1
ATOM 767 C C . ALA A 1 100 ? -6.545 0.667 -1.604 1.00 93.75 100 ALA A C 1
ATOM 769 O O . ALA A 1 100 ? -7.321 0.795 -0.661 1.00 93.75 100 ALA A O 1
ATOM 770 N N . GLU A 1 101 ? -5.978 -0.507 -1.905 1.00 94.56 101 GLU A N 1
ATOM 771 C CA . GLU A 1 101 ? -6.212 -1.739 -1.146 1.00 94.56 101 GLU A CA 1
ATOM 772 C C . GLU A 1 101 ? -5.620 -1.652 0.265 1.00 94.56 101 GLU A C 1
ATOM 774 O O . GLU A 1 101 ? -6.323 -1.948 1.230 1.00 94.56 101 GLU A O 1
ATOM 779 N N . PHE A 1 102 ? -4.382 -1.166 0.410 1.00 95.06 102 PHE A N 1
ATOM 780 C CA . PHE A 1 102 ? -3.774 -0.946 1.725 1.00 95.06 102 PHE A CA 1
ATOM 781 C C . PHE A 1 102 ? -4.573 0.070 2.538 1.00 95.06 102 PHE A C 1
ATOM 783 O O . PHE A 1 102 ? -4.972 -0.210 3.668 1.00 95.06 102 PHE A O 1
ATOM 790 N N . ILE A 1 103 ? -4.853 1.236 1.949 1.00 95.75 103 ILE A N 1
ATOM 791 C CA . ILE A 1 103 ? -5.553 2.321 2.644 1.00 95.75 103 ILE A CA 1
ATOM 792 C C . ILE A 1 103 ? -6.954 1.870 3.080 1.00 95.75 103 ILE A C 1
ATOM 794 O O . ILE A 1 103 ? -7.337 2.092 4.228 1.00 95.75 103 ILE A O 1
ATOM 798 N N . ALA A 1 104 ? -7.712 1.202 2.204 1.00 96.88 104 ALA A N 1
ATOM 799 C CA . ALA A 1 104 ? -9.055 0.729 2.528 1.00 96.88 104 ALA A CA 1
ATOM 800 C C . ALA A 1 104 ? -9.049 -0.339 3.632 1.00 96.88 104 ALA A C 1
ATOM 802 O O . ALA A 1 104 ? -9.870 -0.252 4.545 1.00 96.88 104 ALA A O 1
ATOM 803 N N . ASN A 1 105 ? -8.115 -1.300 3.598 1.00 97.62 105 ASN A N 1
ATOM 804 C CA . ASN A 1 105 ? -7.996 -2.314 4.649 1.00 97.62 105 ASN A CA 1
ATOM 805 C C . ASN A 1 105 ? -7.604 -1.701 6.000 1.00 97.62 105 ASN A C 1
ATOM 807 O O . ASN A 1 105 ? -8.210 -2.042 7.011 1.00 97.62 105 ASN A O 1
ATOM 811 N N . ILE A 1 106 ? -6.661 -0.752 6.026 1.00 97.06 106 ILE A N 1
ATOM 812 C CA . ILE A 1 106 ? -6.273 -0.047 7.258 1.00 97.06 106 ILE A CA 1
ATOM 813 C C . ILE A 1 106 ? -7.470 0.710 7.848 1.00 97.06 106 ILE A C 1
ATOM 815 O O . ILE A 1 106 ? -7.708 0.647 9.053 1.00 97.06 106 ILE A O 1
ATOM 819 N N . VAL A 1 107 ? -8.242 1.418 7.016 1.00 98.19 107 VAL A N 1
ATOM 820 C CA . VAL A 1 107 ? -9.430 2.157 7.473 1.00 98.19 107 VAL A CA 1
ATOM 821 C C . VAL A 1 107 ? -10.503 1.207 8.004 1.00 98.19 107 VAL A C 1
ATOM 823 O O . VAL A 1 107 ? -11.043 1.460 9.082 1.00 98.19 107 VAL A O 1
ATOM 826 N N . ALA A 1 108 ? -10.799 0.122 7.284 1.00 98.19 108 ALA A N 1
ATOM 827 C CA . ALA A 1 108 ? -11.781 -0.873 7.709 1.00 98.19 108 ALA A CA 1
ATOM 828 C C . ALA A 1 108 ? -11.376 -1.533 9.035 1.00 98.19 108 ALA A C 1
ATOM 830 O O . ALA A 1 108 ? -12.197 -1.635 9.948 1.00 98.19 108 ALA A O 1
ATOM 831 N N . GLU A 1 109 ? -10.099 -1.890 9.189 1.00 98.12 109 GLU A N 1
ATOM 832 C CA . GLU A 1 109 ? -9.612 -2.485 10.430 1.00 98.12 109 GLU A CA 1
ATOM 833 C C . GLU A 1 109 ? -9.631 -1.487 11.587 1.00 98.12 109 GLU A C 1
ATOM 835 O O . GLU A 1 109 ? -10.091 -1.811 12.678 1.00 98.12 109 GLU A O 1
ATOM 840 N N . LEU A 1 110 ? -9.246 -0.231 11.356 1.00 98.19 110 LEU A N 1
ATOM 841 C CA . LEU A 1 110 ? -9.337 0.808 12.380 1.00 98.19 110 LEU A CA 1
ATOM 842 C C . LEU A 1 110 ? -10.786 1.038 12.843 1.00 98.19 110 LEU A C 1
ATOM 844 O O . LEU A 1 110 ? -11.030 1.251 14.032 1.00 98.19 110 LEU A O 1
ATOM 848 N N . GLN A 1 111 ? -11.756 1.003 11.926 1.00 97.94 111 GLN A N 1
ATOM 849 C CA . GLN A 1 111 ? -13.179 1.093 12.265 1.00 97.94 111 GLN A CA 1
ATOM 850 C C . GLN A 1 111 ? -13.639 -0.119 13.086 1.00 97.94 111 GLN A C 1
ATOM 852 O O . GLN A 1 111 ? -14.288 0.067 14.116 1.00 97.94 111 GLN A O 1
ATOM 857 N N . SER A 1 112 ? -13.259 -1.331 12.672 1.00 97.25 112 SER A N 1
ATOM 858 C CA . SER A 1 112 ? -13.531 -2.582 13.393 1.00 97.25 112 SER A CA 1
ATOM 859 C C . SER A 1 112 ? -12.970 -2.549 14.820 1.00 97.25 112 SER A C 1
ATOM 861 O O . SER A 1 112 ? -13.694 -2.786 15.791 1.00 97.25 112 SER A O 1
ATOM 863 N N . LEU A 1 113 ? -11.704 -2.150 14.979 1.00 97.50 113 LEU A N 1
ATOM 864 C CA . LEU A 1 113 ? -11.052 -2.019 16.281 1.00 97.50 113 LEU A CA 1
ATOM 865 C C . LEU A 1 113 ? -11.756 -0.994 17.173 1.00 97.50 113 LEU A C 1
ATOM 867 O O . LEU A 1 113 ? -12.027 -1.289 18.334 1.00 97.50 113 LEU A O 1
ATOM 871 N N . ARG A 1 114 ? -12.118 0.182 16.642 1.00 97.25 114 ARG A N 1
ATOM 872 C CA . ARG A 1 114 ? -12.870 1.200 17.400 1.00 97.25 114 ARG A CA 1
ATOM 873 C C . ARG A 1 114 ? -14.218 0.680 17.892 1.00 97.25 114 ARG A C 1
ATOM 875 O O . ARG A 1 114 ? -14.590 0.957 19.027 1.00 97.25 114 ARG A O 1
ATOM 882 N N . GLN A 1 115 ? -14.933 -0.083 17.067 1.00 96.19 115 GLN A N 1
ATOM 883 C CA . GLN A 1 115 ? -16.202 -0.696 17.464 1.00 96.19 115 GLN A CA 1
ATOM 884 C C . GLN A 1 115 ? -16.006 -1.724 18.583 1.00 96.19 115 GLN A C 1
ATOM 886 O O . GLN A 1 115 ? -16.742 -1.694 19.567 1.00 96.19 115 GLN A O 1
ATOM 891 N N . ARG A 1 116 ? -14.991 -2.592 18.476 1.00 96.06 116 ARG A N 1
ATOM 892 C CA . ARG A 1 116 ? -14.669 -3.576 19.523 1.00 96.06 116 ARG A CA 1
ATOM 893 C C . ARG A 1 116 ? -14.263 -2.909 20.835 1.00 96.06 116 ARG A C 1
ATOM 895 O O . ARG A 1 116 ? -14.722 -3.338 21.886 1.00 96.06 116 ARG A O 1
ATOM 902 N N . VAL A 1 117 ? -13.440 -1.861 20.785 1.00 97.31 117 VAL A N 1
ATOM 903 C CA . VAL A 1 117 ? -13.037 -1.100 21.979 1.00 97.31 117 VAL A CA 1
ATOM 904 C C . VAL A 1 117 ? -14.254 -0.467 22.650 1.00 97.31 117 VAL A C 1
ATOM 906 O O . VAL A 1 117 ? -14.456 -0.689 23.837 1.00 97.31 117 VAL A O 1
ATOM 909 N N . ALA A 1 118 ? -15.120 0.213 21.892 1.00 95.75 118 ALA A N 1
ATOM 910 C CA . ALA A 1 118 ? -16.334 0.817 22.442 1.00 95.75 118 ALA A CA 1
ATOM 911 C C . ALA A 1 118 ? -17.269 -0.217 23.097 1.00 95.75 118 ALA A C 1
ATOM 913 O O . ALA A 1 118 ? -17.865 0.056 24.137 1.00 95.75 118 ALA A O 1
ATOM 914 N N . GLN A 1 119 ? -17.382 -1.417 22.513 1.00 95.69 119 GLN A N 1
ATOM 915 C CA . GLN A 1 119 ? -18.126 -2.522 23.121 1.00 95.69 119 GLN A CA 1
ATOM 916 C C . GLN A 1 119 ? -17.489 -2.957 24.444 1.00 95.69 119 GLN A C 1
ATOM 918 O O . GLN A 1 119 ? -18.188 -3.067 25.443 1.00 95.69 119 GLN A O 1
ATOM 923 N N . LEU A 1 120 ? -16.172 -3.171 24.480 1.00 95.19 120 LEU A N 1
ATOM 924 C CA . LEU A 1 120 ? -15.472 -3.605 25.692 1.00 95.19 120 LEU A CA 1
ATOM 925 C C . LEU A 1 120 ? -15.546 -2.561 26.817 1.00 95.19 120 LEU A C 1
ATOM 927 O O . LEU A 1 120 ? -15.818 -2.923 27.958 1.00 95.19 120 LEU A O 1
ATOM 931 N N . GLU A 1 121 ? -15.365 -1.279 26.496 1.00 93.75 121 GLU A N 1
ATOM 932 C CA . GLU A 1 121 ? -15.441 -0.171 27.459 1.00 93.75 121 GLU A CA 1
ATOM 933 C C . GLU A 1 121 ? -16.868 0.038 27.985 1.00 93.75 121 GLU A C 1
ATOM 935 O O . GLU A 1 121 ? -17.060 0.255 29.177 1.00 93.75 121 GLU A O 1
ATOM 940 N N . GLY A 1 122 ? -17.887 -0.104 27.131 1.00 82.88 122 GLY A N 1
ATOM 941 C CA . GLY A 1 122 ? -19.294 -0.025 27.535 1.00 82.88 122 GLY A CA 1
ATOM 942 C C . GLY A 1 122 ? -19.796 -1.223 28.350 1.00 82.88 122 GLY A C 1
ATOM 943 O O . GLY A 1 122 ? -20.919 -1.184 28.849 1.00 82.88 122 GLY A O 1
ATOM 944 N N . THR A 1 123 ? -18.989 -2.283 28.481 1.00 60.78 123 THR A N 1
ATOM 945 C CA . THR A 1 123 ? -19.327 -3.501 29.239 1.00 60.78 123 THR A CA 1
ATOM 946 C C . THR A 1 123 ? -18.576 -3.589 30.577 1.00 60.78 123 THR A C 1
ATOM 948 O O . THR A 1 123 ? -18.725 -4.583 31.288 1.00 60.78 123 THR A O 1
ATOM 951 N N . GLN A 1 124 ? -17.770 -2.586 30.954 1.00 51.56 124 GLN A N 1
ATOM 952 C CA . GLN A 1 124 ? -17.192 -2.538 32.301 1.00 51.56 124 GLN A CA 1
ATOM 953 C C . GLN A 1 124 ? -18.269 -2.104 33.321 1.00 51.56 124 GLN A C 1
ATOM 955 O O . GLN A 1 124 ? -18.847 -1.032 33.137 1.00 51.56 124 GLN A O 1
ATOM 960 N N . PRO A 1 125 ? -18.579 -2.929 34.345 1.00 55.88 125 PRO A N 1
ATOM 961 C CA . PRO A 1 125 ? -19.544 -2.591 35.395 1.00 55.88 125 PRO A CA 1
ATOM 962 C C . PRO A 1 125 ? -19.068 -1.460 36.314 1.00 55.88 125 PRO A C 1
ATOM 964 O O . PRO A 1 125 ? -17.835 -1.288 36.463 1.00 55.88 125 PRO A O 1
#

Sequence (125 aa):
MYFQENTTQRGSITSNGTATAYNTSSDYRLKDNPQPLTGSGSFIDALKPKTWEWRDNGSKGVGFIAHEVQEVSPRTVVGDKDAVDKDGKPIMQAMEYGSAEFIANIVAELQSLRQRVAQLEGTQP

Radius of gyration: 19.56 Å; chains: 1; bounding box: 47×38×61 Å

Secondary structure (DSSP, 8-state):
-EEEETTEEEEEEEE-SS-EEEEE---GGG-SS------HHHHHHH---EEEE-TTT--EEEE--HHHHHTT-GGGEES-TT-B-TTS-B---EE-TT-HHHHHHHHHHHHHHHHHHHHHHTT--

pLDDT: mean 94.92, std 6.61, range [51.56, 98.56]

=== Feature glossary ===
Each block in this record encodes a different view of the same protein. In brief:

Predicted aligned error. PAE(i, j) answers: if I align the predicted and true structures on residue i, how far off (in Å) do I expect residue j to be? A block-diagonal PAE matrix with low values on the blocks and high values off-diagonal is the signature of a multi-domain protein with confidently predicted domains but uncertain inter-domain orientation.

Contact-map, Ramachandran, and PAE plots. Plot images: a contact map (which residues are close in 3D, as an N×N binary image), a Ramachandran scatter (backbone torsion angles, revealing secondary-structure composition at a glance), and — for AlphaFold structures — a PAE heatmap (pairwise prediction confidence).

Backbone torsions (φ/ψ). φ (phi) and ψ (psi) are the two rotatable backbone dihedrals per residue: φ is the C(i-1)–N–Cα–C torsion, ψ is the N–Cα–C–N(i+1) torsion, both in degrees on (−180°, 180°]. α-helical residues cluster near (−60°, −45°); β-strand residues near (−120°, +130°). A Ramachandran plot is simply a scatter of (φ, ψ) for every residue.

Foldseek 3Di. A 3Di character summarizes, for each residue, the relative orientation of the Cα frame of its nearest spatial neighbor. Because it encodes fold topology rather than chemistry, 3Di alignments detect remote structural similarity that sequence alignment misses.

Radius of gyration, Cα contacts, bounding box. Three whole-structure scalars: the radius of gyration (RMS distance of Cα from centroid, in Å), the count of Cα–Cα contacts (pairs closer than 8 Å and separated b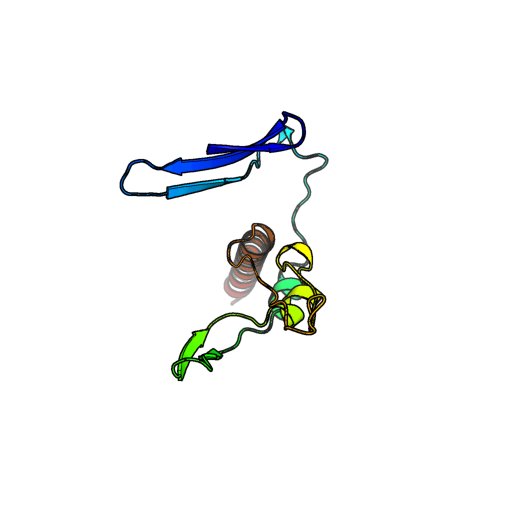y more than four residues in sequence — i.e. tertiary, not local, contacts), and the bounding-box dimensions. Together they distinguish compact globular folds from extended fibres or disordered chains.

Sequence. Sequence gives the chain of amino acids in standard one-letter code (A=alanine, C=cysteine, …, Y=tyrosine), read N→C. It is the only feature that is directly encoded by the gene; all structural features are derived from the folded form of this sequence.

mmCIF coordinates. Atomic coordinates in PDBx/mmCIF format — the same representation the Protein Data Bank distributes. Each line of the _atom_site loop places one backbone atom in Cartesian space (units: ångströms, origin: arbitrary).

Secondary structure (3-state, P-SEA). Three-state secondary structure (P-SEA) collapses the eight DSSP classes into helix (a), strand (b), and coil (c). P-SEA assigns these from Cα geometry alone — distances and angles — without requiring backbone oxygens, so it works on any Cα trace.

InterPro / GO / CATH / organism. Functional annotations link the protein to curated databases. InterPro entries identify conserved domains and families by matching the sequence against member-database signatures (Pfam, PROSITE, CDD, …). Gene Ontology (GO) terms describe molecular function, biological process, and cellular component in a controlled vocabulary. CATH places the structure in a hierarchical fold classification (Class/Architecture/Topology/Homologous-superfamily). The organism is the source species.

B-factor. B-factor (Debye–Waller factor) reflects atomic displacement in the crystal lattice. It is an experimental observable (units Å²), not a prediction; low values mean the atom is pinned down, high values mean it moves or is heterogeneous across the crystal.

Rendered structure images. Structure images are PyMOL renders from six orthogonal camera directions. Cartoon representation draws helices as coils and strands as arrows; sticks shows the backbone as bonds; surface shows the solvent-excluded envelope. Rainbow coloring maps sequence position to hue (blue→red, N→C); chain coloring assigns a distinct color per polypeptide.

Solvent-accessible surface area. Solvent-accessible surface area (SASA) is the area in Å² traced out by the centre of a 1.4 Å probe sphere (a water molecule) rolled over the protein's van der Waals surface (Shrake–Rupley / Lee–Richards construction). Buried residues have near-zero SASA; fully exposed residues can exceed 200 Å². The total SASA scales roughly with the number of surface residues.

Secondary structure (8-state, DSSP). The SS8 string is DSSP's per-residue secondary-structure call. α-helix (H) means an i→i+4 H-bond ladder; β-strand (E) means the residue participates in a β-sheet; 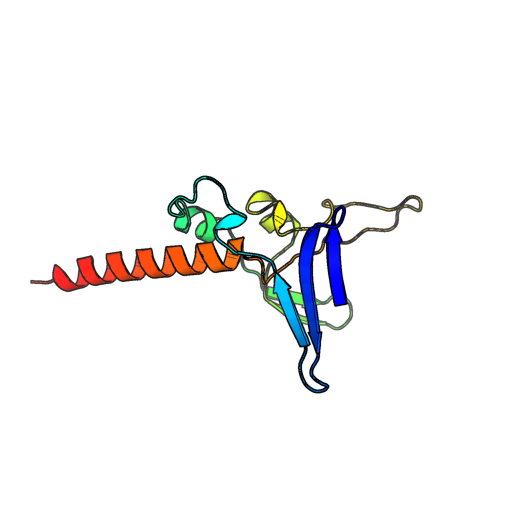3₁₀ (G) and π (I) are tighter and wider helices; T/S are turns/bends; '-' is loop.

pLDDT. For AlphaFold models, the B-factor field carries pLDDT — the model's own estimate of local accuracy on a 0–100 scale. Regions with pLDDT<50 should be treated as essentially unmodeled; they often correspond to intrinsically disordered segments.

Nearest PDB structures. Nearest PDB neighbors are the top structural matches found by Foldseek when searching this structure against the entire Protein Data Bank. Each hit reports a TM-score (0 to 1; >0.5 almost always implies the same fold) and an E-value. These are *structural* homologs — they may share no detectable sequence similarity.